Protein AF-A0A923CA38-F1 (afdb_monomer_lite)

pLDDT: mean 80.16, std 13.94, range [48.66, 95.19]

Foldseek 3Di:
DPDDDPLEAEDEDAPQVVVQVVVLCVQQFFDCPVPDPTDSPCPVVSCVAWNPPGWDQDPVRWTWTWGADPVGRIYIYIYCVRVDDPPPDPPPPPDDD

Secondary structure (DSSP, 8-state):
-----TTEEEEE-S-HHHHHHHHHHHHT--EE-SSSSEE-TTGGGHHHHH-SS-SEE-TTS-EEEEEE-TT--EEEEEE-GGGS-------------

Radius of gyration: 19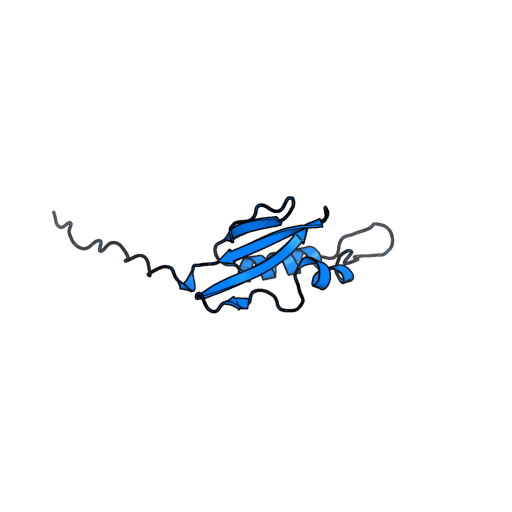.41 Å; chains: 1; bounding box: 44×25×68 Å

Structure (mmCIF, N/CA/C/O backbone):
data_AF-A0A923CA38-F1
#
_entry.id   AF-A0A923CA38-F1
#
loop_
_atom_site.group_PDB
_atom_site.id
_atom_site.type_symbol
_atom_site.label_atom_id
_atom_site.label_alt_id
_atom_site.label_comp_id
_atom_site.label_asym_id
_atom_site.label_entity_id
_atom_site.label_seq_id
_atom_site.pdbx_PDB_ins_code
_atom_site.Cartn_x
_atom_site.Cartn_y
_atom_site.Cartn_z
_atom_site.occupancy
_atom_site.B_iso_or_equiv
_atom_site.auth_seq_id
_atom_site.auth_comp_id
_atom_site.auth_asym_id
_atom_site.auth_atom_id
_atom_site.pdbx_PDB_model_num
ATOM 1 N N . GLU A 1 1 ? 19.049 -9.828 -0.389 1.00 49.97 1 GLU A N 1
ATOM 2 C CA . GLU A 1 1 ? 18.885 -11.061 0.414 1.00 49.97 1 GLU A CA 1
ATOM 3 C C . GLU A 1 1 ? 17.426 -11.488 0.406 1.00 49.97 1 GLU A C 1
ATOM 5 O O . GLU A 1 1 ? 16.564 -10.642 0.602 1.00 49.97 1 GLU A O 1
ATOM 10 N N . ASN A 1 2 ? 17.152 -12.768 0.156 1.00 59.31 2 ASN A N 1
ATOM 11 C CA . ASN A 1 2 ? 15.805 -13.345 0.191 1.00 59.31 2 ASN A CA 1
ATOM 12 C C . ASN A 1 2 ? 15.627 -14.056 1.543 1.00 59.31 2 ASN A C 1
ATOM 14 O O . ASN A 1 2 ? 15.685 -15.279 1.637 1.00 59.31 2 ASN A O 1
ATOM 18 N N . ARG A 1 3 ? 15.558 -13.270 2.624 1.00 76.44 3 ARG A N 1
ATOM 19 C CA . ARG A 1 3 ? 15.398 -13.793 3.984 1.00 76.44 3 ARG A CA 1
ATOM 20 C C . ARG A 1 3 ? 13.909 -13.906 4.284 1.00 76.44 3 ARG A C 1
ATOM 22 O O . ARG A 1 3 ? 13.191 -12.916 4.188 1.00 76.44 3 ARG A O 1
ATOM 29 N N . TYR A 1 4 ? 13.455 -15.108 4.624 1.00 77.69 4 TYR A N 1
ATOM 30 C CA . TYR A 1 4 ? 12.088 -15.315 5.086 1.00 77.69 4 TYR A CA 1
ATOM 31 C C . TYR A 1 4 ? 11.883 -14.597 6.421 1.00 77.69 4 TYR A C 1
ATOM 33 O O . TYR A 1 4 ? 12.666 -14.789 7.354 1.00 77.69 4 TYR A O 1
ATOM 41 N N . TRP A 1 5 ? 10.830 -13.788 6.500 1.00 82.62 5 TRP A N 1
ATOM 42 C CA . TRP A 1 5 ? 10.419 -13.115 7.721 1.00 82.62 5 TRP A CA 1
ATOM 43 C C . TRP A 1 5 ? 8.934 -13.416 7.949 1.00 82.62 5 TRP A C 1
ATOM 45 O O . TRP A 1 5 ? 8.102 -12.981 7.150 1.00 82.62 5 TRP A O 1
ATOM 55 N N . PRO A 1 6 ? 8.581 -14.189 8.992 1.00 84.56 6 PRO A N 1
ATOM 56 C CA . PRO A 1 6 ? 7.185 -14.440 9.333 1.00 84.56 6 PRO A CA 1
ATOM 57 C C . PRO A 1 6 ? 6.408 -13.124 9.465 1.00 84.56 6 PRO A C 1
ATOM 59 O O . PRO A 1 6 ? 6.929 -12.147 10.008 1.00 84.56 6 PRO A O 1
ATOM 62 N N . GLY A 1 7 ? 5.190 -13.089 8.924 1.00 86.81 7 GLY A N 1
ATOM 63 C CA . GLY A 1 7 ? 4.342 -11.894 8.914 1.00 86.81 7 GLY A CA 1
ATOM 64 C C . GLY A 1 7 ? 4.768 -10.801 7.929 1.00 86.81 7 GLY A C 1
ATOM 65 O O . GLY A 1 7 ? 4.144 -9.749 7.920 1.00 86.81 7 GLY A O 1
ATOM 66 N N . HIS A 1 8 ? 5.800 -11.012 7.100 1.00 91.44 8 HIS A N 1
ATOM 67 C CA . HIS A 1 8 ? 6.150 -10.097 6.008 1.00 91.44 8 HIS A CA 1
ATOM 68 C C . HIS A 1 8 ? 5.945 -10.784 4.667 1.00 91.44 8 HIS A C 1
ATOM 70 O O . HIS A 1 8 ? 6.620 -11.754 4.314 1.00 91.44 8 HIS A O 1
ATOM 76 N N . HIS A 1 9 ? 5.022 -10.242 3.890 1.00 90.50 9 HIS A N 1
ATOM 77 C CA . HIS A 1 9 ? 4.611 -10.808 2.621 1.00 90.50 9 HIS A CA 1
ATOM 78 C C . HIS A 1 9 ? 4.920 -9.831 1.496 1.00 90.50 9 HIS A C 1
ATOM 80 O O . HIS A 1 9 ? 4.780 -8.619 1.647 1.00 90.50 9 HIS A O 1
ATOM 86 N N . ARG A 1 10 ? 5.337 -10.362 0.348 1.00 92.00 10 ARG A N 1
ATOM 87 C CA . ARG A 1 10 ? 5.468 -9.599 -0.894 1.00 92.00 10 ARG A CA 1
ATOM 88 C C . ARG A 1 10 ? 4.374 -10.029 -1.844 1.00 92.00 10 ARG A C 1
ATOM 90 O O . ARG A 1 10 ? 4.211 -11.222 -2.089 1.00 92.00 10 ARG A O 1
ATOM 97 N N . VAL A 1 11 ? 3.651 -9.059 -2.383 1.00 91.75 11 VAL A N 1
ATOM 98 C CA . VAL A 1 11 ? 2.571 -9.304 -3.334 1.00 91.75 11 VAL A CA 1
ATOM 99 C C . VAL A 1 11 ? 2.774 -8.402 -4.537 1.00 91.75 11 VAL A C 1
ATOM 101 O O . VAL A 1 11 ? 3.050 -7.207 -4.411 1.00 91.75 11 VAL A O 1
ATOM 104 N N . THR A 1 12 ? 2.645 -8.987 -5.720 1.00 93.75 12 THR A N 1
ATOM 105 C CA . THR A 1 12 ? 2.617 -8.235 -6.968 1.00 93.75 12 THR A CA 1
ATOM 106 C C . THR A 1 12 ? 1.172 -7.967 -7.350 1.00 93.75 12 THR A C 1
ATOM 108 O O . THR A 1 12 ? 0.343 -8.875 -7.343 1.00 93.75 12 THR A O 1
ATOM 111 N N . VAL A 1 13 ? 0.872 -6.713 -7.661 1.00 92.38 13 VAL A N 1
ATOM 112 C CA . VAL A 1 13 ? -0.459 -6.235 -8.032 1.00 92.38 13 VAL A CA 1
ATOM 113 C C . VAL A 1 13 ? -0.375 -5.426 -9.321 1.00 92.38 13 VAL A C 1
ATOM 115 O O . VAL A 1 13 ? 0.672 -4.879 -9.653 1.00 92.38 13 VAL A O 1
ATOM 118 N N . SER A 1 14 ? -1.495 -5.318 -10.028 1.00 90.31 14 SER A N 1
ATOM 119 C CA . SER A 1 14 ? -1.679 -4.366 -11.125 1.00 90.31 14 SER A CA 1
ATOM 120 C C . SER A 1 14 ? -2.543 -3.198 -10.655 1.00 90.31 14 SER A C 1
ATOM 122 O O . SER A 1 14 ? -3.580 -3.418 -10.026 1.00 90.31 14 SER A O 1
ATOM 124 N N . GLY A 1 15 ? -2.168 -1.963 -10.987 1.00 90.38 15 GLY A N 1
ATOM 125 C CA . GLY A 1 15 ? -2.965 -0.778 -10.665 1.00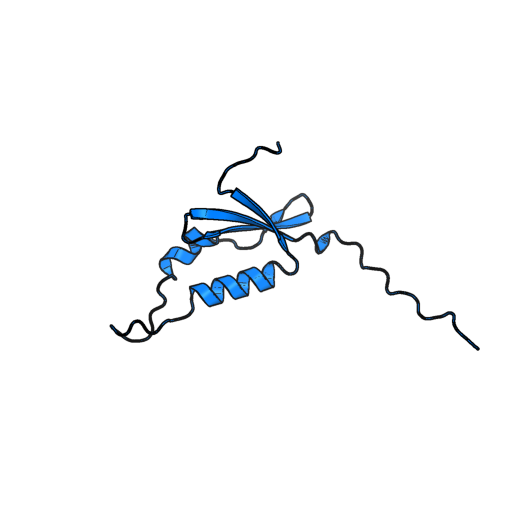 90.38 15 GLY A CA 1
ATOM 126 C C . GLY A 1 15 ? -2.832 -0.346 -9.204 1.00 90.38 15 GLY A C 1
ATOM 127 O O . GLY A 1 15 ? -3.827 -0.039 -8.543 1.00 90.38 15 GLY A O 1
ATOM 128 N N . ILE A 1 16 ? -1.602 -0.290 -8.688 1.00 93.75 16 ILE A N 1
ATOM 129 C CA . ILE A 1 16 ? -1.323 -0.015 -7.267 1.00 93.75 16 ILE A CA 1
ATOM 130 C C . ILE A 1 16 ? -1.899 1.314 -6.761 1.00 93.75 16 ILE A C 1
ATOM 132 O O . ILE A 1 16 ? -2.268 1.428 -5.595 1.00 93.75 16 ILE A O 1
ATOM 136 N N . HIS A 1 17 ? -2.042 2.311 -7.637 1.00 92.25 17 HIS A N 1
ATOM 137 C CA . HIS A 1 17 ? -2.640 3.605 -7.294 1.00 92.25 17 HIS A CA 1
ATOM 138 C C . HIS A 1 17 ? -4.148 3.488 -7.044 1.00 92.25 17 HIS A C 1
ATOM 140 O O . HIS A 1 17 ? -4.664 4.038 -6.071 1.00 92.25 17 HIS A O 1
ATOM 146 N N . ALA A 1 18 ? -4.853 2.735 -7.894 1.00 93.44 18 ALA A N 1
ATOM 147 C CA . ALA A 1 18 ? -6.282 2.482 -7.732 1.00 93.44 18 ALA A CA 1
ATOM 148 C C . ALA A 1 18 ? -6.553 1.635 -6.481 1.00 93.44 18 ALA A C 1
ATOM 150 O O . ALA A 1 18 ? -7.494 1.914 -5.730 1.00 93.44 18 ALA A O 1
ATOM 151 N N . LEU A 1 19 ? -5.688 0.650 -6.217 1.00 92.50 19 LEU A N 1
ATOM 152 C CA . LEU A 1 19 ? -5.722 -0.141 -4.990 1.00 92.50 19 LEU A CA 1
ATOM 153 C C . LEU A 1 19 ? -5.518 0.743 -3.751 1.00 92.50 19 LEU A C 1
ATOM 155 O O . LEU A 1 19 ? -6.348 0.712 -2.844 1.00 92.50 19 LEU A O 1
ATOM 159 N N . TYR A 1 20 ? -4.473 1.576 -3.734 1.00 92.31 20 TYR A N 1
ATOM 160 C CA . TYR A 1 20 ? -4.198 2.502 -2.632 1.00 92.31 20 TYR A CA 1
ATOM 161 C C . TYR A 1 20 ? -5.383 3.438 -2.359 1.00 92.31 20 TYR A C 1
ATOM 163 O O . TYR A 1 20 ? -5.834 3.556 -1.219 1.00 92.31 20 TYR A O 1
ATOM 171 N N . ALA A 1 21 ? -5.946 4.056 -3.402 1.00 91.75 21 ALA A N 1
ATOM 172 C CA . ALA A 1 21 ? -7.106 4.933 -3.267 1.00 91.75 21 ALA A CA 1
ATOM 173 C C . ALA A 1 21 ? -8.331 4.195 -2.697 1.00 91.75 21 ALA A C 1
ATOM 175 O O . ALA A 1 21 ? -9.031 4.727 -1.831 1.00 91.75 21 ALA A O 1
ATOM 176 N N . SER A 1 22 ? -8.571 2.958 -3.144 1.00 91.50 22 SER A N 1
ATOM 177 C CA . SER A 1 22 ? -9.688 2.128 -2.678 1.00 91.50 22 SER A CA 1
ATOM 178 C C . SER A 1 22 ? -9.528 1.711 -1.215 1.00 91.50 22 SER A C 1
ATOM 180 O O . SER A 1 22 ? -10.484 1.795 -0.440 1.00 91.50 22 SER A O 1
ATOM 182 N N . LEU A 1 23 ? -8.316 1.322 -0.813 1.00 89.69 23 LEU A N 1
ATOM 183 C CA . LEU A 1 23 ? -7.983 0.978 0.570 1.00 89.69 23 LEU A CA 1
ATOM 184 C C . LEU A 1 23 ? -8.124 2.189 1.493 1.00 89.69 23 LEU A C 1
ATOM 186 O O . LEU A 1 23 ? -8.843 2.121 2.490 1.00 89.69 23 LEU A O 1
ATOM 190 N N . ARG A 1 24 ? -7.539 3.331 1.111 1.00 89.69 24 ARG A N 1
ATOM 191 C CA . ARG A 1 24 ? -7.654 4.584 1.865 1.00 89.69 24 ARG A CA 1
ATOM 192 C C . ARG A 1 24 ? -9.113 4.993 2.050 1.00 89.69 24 ARG A C 1
ATOM 194 O O . ARG A 1 24 ? -9.531 5.319 3.157 1.00 89.69 24 ARG A O 1
ATOM 201 N N . ARG A 1 25 ? -9.917 4.927 0.983 1.00 88.06 25 ARG A N 1
ATOM 202 C CA . ARG A 1 25 ? -11.355 5.229 1.045 1.00 88.06 25 ARG A CA 1
ATOM 203 C C . ARG A 1 25 ? -12.111 4.270 1.962 1.00 88.06 25 ARG A C 1
ATOM 205 O O . ARG A 1 25 ? -13.038 4.698 2.642 1.00 88.06 25 ARG A O 1
ATOM 212 N N . SER A 1 26 ? -11.734 2.994 1.973 1.00 85.00 26 SER A N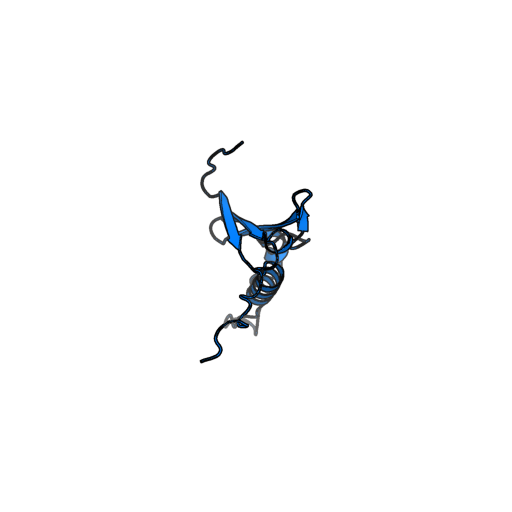 1
ATOM 213 C CA . SER A 1 26 ? -12.374 1.976 2.809 1.00 85.00 26 SER A CA 1
ATOM 214 C C . SER A 1 26 ? -12.066 2.182 4.291 1.00 85.00 26 SER A C 1
ATOM 216 O O . SER A 1 26 ? -12.978 2.098 5.107 1.00 85.00 26 SER A O 1
ATOM 218 N N . LEU A 1 27 ? -10.822 2.527 4.636 1.00 82.31 27 LEU A N 1
ATOM 219 C CA . LEU A 1 27 ? -10.414 2.816 6.017 1.00 82.31 27 LEU A CA 1
ATOM 220 C C . LEU A 1 27 ? -11.026 4.114 6.558 1.00 82.31 27 LEU A C 1
ATOM 222 O O . LEU A 1 27 ? -11.377 4.194 7.731 1.00 82.31 27 LEU A O 1
ATOM 226 N N . LEU A 1 28 ? -11.203 5.115 5.695 1.00 85.38 28 LEU A N 1
ATOM 227 C CA . LEU A 1 28 ? -11.852 6.379 6.049 1.00 85.38 28 LEU A CA 1
ATOM 228 C C . LEU A 1 28 ? -13.382 6.308 6.010 1.00 85.38 28 LEU A C 1
ATOM 230 O O . LEU A 1 28 ? -14.048 7.294 6.331 1.00 85.38 28 LEU A O 1
ATOM 234 N N . ARG A 1 29 ? -13.964 5.179 5.586 1.00 82.50 29 ARG A N 1
ATOM 235 C CA . ARG A 1 29 ? -15.413 5.061 5.450 1.00 82.50 29 ARG A CA 1
ATOM 236 C C . ARG A 1 29 ? -16.066 5.184 6.833 1.00 82.50 29 ARG A C 1
ATOM 238 O O . ARG A 1 29 ? -15.785 4.362 7.705 1.00 82.50 29 ARG A O 1
ATOM 245 N N . PRO A 1 30 ? -16.993 6.137 7.026 1.00 78.94 30 PRO A N 1
ATOM 246 C CA . PRO A 1 30 ? -17.747 6.221 8.263 1.00 78.94 30 PRO A CA 1
ATOM 247 C C . PRO A 1 30 ? -18.603 4.968 8.439 1.00 78.94 30 PRO A C 1
ATOM 249 O O . PRO A 1 30 ? -19.362 4.590 7.539 1.00 78.94 30 PRO A O 1
ATOM 252 N N . VAL A 1 31 ? -18.505 4.338 9.603 1.00 76.62 31 VAL A N 1
ATOM 253 C CA . VAL A 1 31 ? -19.361 3.218 9.991 1.00 76.62 31 VAL A CA 1
ATOM 254 C C . VAL A 1 31 ? -20.363 3.680 11.039 1.00 76.62 31 VAL A C 1
ATOM 256 O O . VAL A 1 31 ? -20.095 4.576 11.840 1.00 76.62 31 VAL A O 1
ATOM 259 N N . ARG A 1 32 ? -21.562 3.094 11.013 1.00 72.06 32 ARG A N 1
ATOM 260 C CA . ARG A 1 32 ? -22.579 3.344 12.038 1.00 72.06 32 ARG A CA 1
ATOM 261 C C . ARG A 1 32 ? -22.236 2.486 13.247 1.00 72.06 32 ARG A C 1
ATOM 263 O O . ARG A 1 32 ? -22.394 1.274 13.194 1.00 72.06 32 ARG A O 1
ATOM 270 N N . THR A 1 33 ? -21.768 3.114 14.317 1.00 67.31 33 THR A N 1
ATOM 271 C CA . THR A 1 33 ? -21.331 2.423 15.541 1.00 67.31 33 THR A CA 1
ATOM 272 C C . THR A 1 33 ? -22.437 2.311 16.593 1.00 67.31 33 THR A C 1
ATOM 274 O O . THR A 1 33 ? -22.192 1.824 17.688 1.00 67.31 33 THR A O 1
ATOM 277 N N . GLY A 1 34 ? -23.655 2.785 16.294 1.00 66.38 34 GLY A N 1
ATOM 278 C CA . GLY A 1 34 ? -24.803 2.763 17.213 1.00 66.38 34 GLY A CA 1
ATOM 279 C C . GLY A 1 34 ? -24.695 3.710 18.417 1.00 66.38 34 GLY A C 1
ATOM 280 O O . GLY A 1 34 ? -25.687 3.903 19.108 1.00 66.38 34 GLY A O 1
ATOM 281 N N . LEU A 1 35 ? -23.528 4.323 18.644 1.00 65.50 35 LEU A N 1
ATOM 282 C CA . LEU A 1 35 ? -23.217 5.094 19.852 1.00 65.50 35 LEU A CA 1
ATOM 283 C C . LEU A 1 35 ? -23.235 6.617 19.642 1.00 65.50 35 LEU A C 1
ATOM 285 O O . LEU A 1 35 ? -23.581 7.334 20.573 1.00 65.50 35 LEU A O 1
ATOM 289 N N . ALA A 1 36 ? -22.916 7.119 18.443 1.00 58.34 36 ALA A N 1
ATOM 290 C CA . ALA A 1 36 ? -23.020 8.541 18.088 1.00 58.34 36 ALA A CA 1
ATOM 291 C C . ALA A 1 36 ? -22.743 8.752 16.586 1.00 58.34 36 ALA A C 1
ATOM 293 O O . ALA A 1 36 ? -21.603 8.961 16.186 1.00 58.34 36 ALA A O 1
ATOM 294 N N . GLY A 1 37 ? -23.775 8.690 15.737 1.00 67.94 37 GLY A N 1
ATOM 295 C CA . GLY A 1 37 ? -23.643 9.012 14.307 1.00 67.94 37 GLY A CA 1
ATOM 296 C C . GLY A 1 37 ? -22.609 8.171 13.527 1.00 67.94 37 GLY A C 1
ATOM 297 O O . GLY A 1 37 ? -22.174 7.112 13.987 1.00 67.94 37 GLY A O 1
ATOM 298 N N . PRO A 1 38 ? -22.265 8.574 12.291 1.00 70.06 38 PRO A N 1
ATOM 299 C CA . PRO A 1 38 ? -21.203 7.940 11.514 1.00 70.06 38 PRO A CA 1
ATOM 300 C C . PRO A 1 38 ? -19.821 8.306 12.077 1.00 70.06 38 PRO A C 1
ATOM 302 O O . PRO A 1 38 ? -19.486 9.486 12.142 1.00 70.06 38 PRO A O 1
ATOM 305 N N . VAL A 1 39 ? -19.003 7.307 12.421 1.00 71.38 39 VAL A N 1
ATOM 306 C CA . VAL A 1 39 ? -17.629 7.498 12.924 1.00 71.38 39 VAL A CA 1
ATOM 307 C C . VAL A 1 39 ? -16.640 6.793 11.998 1.00 71.38 39 VAL A C 1
ATOM 309 O O . VAL A 1 39 ? -16.852 5.641 11.615 1.00 71.38 39 VAL A O 1
ATOM 312 N N . ALA A 1 40 ? -15.552 7.469 11.630 1.00 72.00 40 ALA A N 1
ATOM 313 C CA . ALA A 1 40 ? -14.450 6.873 10.877 1.00 72.00 40 ALA A CA 1
ATOM 314 C C . ALA A 1 40 ? -13.460 6.203 11.846 1.00 72.00 40 ALA A C 1
ATOM 316 O O . ALA A 1 40 ? -12.455 6.794 12.227 1.00 72.00 40 ALA A O 1
ATOM 317 N N . LEU A 1 41 ? -13.767 4.969 12.262 1.00 71.06 41 LEU A N 1
ATOM 318 C CA . LEU A 1 41 ? -13.044 4.240 13.319 1.00 71.06 41 LEU A CA 1
ATOM 319 C C . LEU A 1 41 ? -11.530 4.094 13.098 1.00 71.06 41 LEU A C 1
ATOM 321 O O . LEU A 1 41 ? -10.793 3.917 14.062 1.00 71.06 41 LEU A O 1
ATO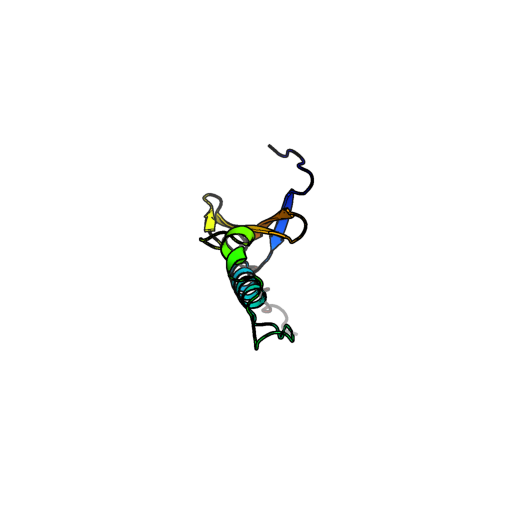M 325 N N . TYR A 1 42 ? -11.071 4.134 11.847 1.00 75.56 42 TYR A N 1
ATOM 326 C CA . TYR A 1 42 ? -9.677 3.865 11.489 1.00 75.56 42 TYR A CA 1
ATOM 327 C C . TYR A 1 42 ? -8.958 5.082 10.903 1.00 75.56 42 TYR A C 1
ATOM 329 O O . TYR A 1 42 ? -7.859 4.930 10.371 1.00 75.56 42 TYR A O 1
ATOM 337 N N . ALA A 1 43 ? -9.554 6.277 10.988 1.00 76.31 43 ALA A N 1
ATOM 338 C CA . ALA A 1 43 ? -8.951 7.495 10.449 1.00 76.31 43 ALA A CA 1
ATOM 339 C C . ALA A 1 43 ? -7.581 7.780 11.083 1.00 76.31 43 ALA A C 1
ATOM 341 O O . ALA A 1 43 ? -6.612 7.995 10.359 1.00 76.31 43 ALA A O 1
ATOM 342 N N . ASP A 1 44 ? -7.481 7.648 12.406 1.00 80.62 44 ASP A N 1
ATOM 343 C CA . ASP A 1 44 ? -6.239 7.891 13.153 1.00 80.62 44 ASP A CA 1
ATOM 344 C C . ASP A 1 44 ? -5.174 6.805 12.916 1.00 80.62 44 ASP A C 1
ATOM 346 O O . ASP A 1 44 ? -3.993 7.011 13.175 1.00 80.62 44 ASP A O 1
ATOM 350 N N . GLN A 1 45 ? -5.572 5.641 12.392 1.00 81.56 45 GLN A N 1
ATOM 351 C CA . GLN A 1 45 ? -4.667 4.527 12.088 1.00 81.56 45 GLN A CA 1
ATOM 352 C C . GLN A 1 45 ? -4.221 4.506 10.623 1.00 81.56 45 GLN A C 1
ATOM 354 O O . GLN A 1 45 ? -3.443 3.633 10.238 1.00 81.56 45 GLN A O 1
ATOM 359 N N . LEU A 1 46 ? -4.716 5.420 9.785 1.00 83.88 46 LEU A N 1
ATOM 360 C CA . LEU A 1 46 ? -4.467 5.380 8.347 1.00 83.88 46 LEU A CA 1
ATOM 361 C C . LEU A 1 46 ? -2.970 5.482 8.026 1.00 83.88 46 LEU A C 1
ATOM 363 O O . LEU A 1 46 ? -2.454 4.663 7.267 1.00 83.88 46 LEU A O 1
ATOM 367 N N . GLU A 1 47 ? -2.271 6.446 8.630 1.00 82.19 47 GLU A N 1
ATOM 368 C CA . GLU A 1 47 ? -0.830 6.635 8.420 1.00 82.19 47 GLU A CA 1
ATOM 369 C C . GLU A 1 47 ? -0.024 5.438 8.928 1.00 82.19 47 GLU A C 1
ATOM 371 O O . GLU A 1 47 ? 0.887 4.975 8.245 1.00 82.19 47 GLU A O 1
ATOM 376 N N . GLN A 1 48 ? -0.407 4.875 10.078 1.00 83.81 48 GLN A N 1
ATOM 377 C CA . GLN A 1 48 ? 0.233 3.679 10.626 1.00 83.81 48 GLN A CA 1
ATOM 378 C C . GLN A 1 48 ? 0.046 2.459 9.711 1.00 83.81 48 GLN A C 1
ATOM 380 O O . GLN A 1 48 ? 0.951 1.635 9.581 1.00 83.81 48 GLN A O 1
ATOM 385 N N . ARG A 1 49 ? -1.128 2.328 9.083 1.00 84.50 49 ARG A N 1
ATOM 386 C CA . ARG A 1 49 ? -1.480 1.161 8.268 1.00 84.50 49 ARG A CA 1
ATOM 387 C C . ARG A 1 49 ? -1.032 1.250 6.823 1.00 84.50 49 ARG A C 1
ATOM 389 O O . ARG A 1 49 ? -0.895 0.202 6.213 1.00 84.50 49 ARG A O 1
ATOM 396 N N . MET A 1 50 ? -0.876 2.439 6.248 1.00 86.75 50 MET A N 1
ATOM 397 C CA . MET A 1 50 ? -0.614 2.600 4.808 1.00 86.75 50 MET A CA 1
ATOM 398 C C . MET A 1 50 ? 0.582 3.504 4.483 1.00 86.75 50 MET A C 1
ATOM 400 O O . MET A 1 50 ? 0.927 3.656 3.310 1.00 86.75 50 MET A O 1
ATOM 404 N N . GLY A 1 51 ? 1.217 4.096 5.500 1.00 78.56 51 GLY A N 1
ATOM 405 C CA . GLY A 1 51 ? 2.239 5.125 5.333 1.00 78.56 51 GLY A CA 1
ATOM 406 C C . GLY A 1 51 ? 1.655 6.474 4.899 1.00 78.56 51 GLY A C 1
ATOM 407 O O . GLY A 1 51 ? 0.562 6.555 4.339 1.00 78.56 51 GLY A O 1
ATOM 408 N N . ALA A 1 52 ? 2.397 7.555 5.146 1.00 74.06 52 ALA A N 1
ATOM 409 C CA . ALA A 1 52 ? 1.966 8.913 4.800 1.00 74.06 52 ALA A CA 1
ATOM 410 C C . ALA A 1 52 ? 2.001 9.190 3.284 1.00 74.06 52 ALA A C 1
ATOM 412 O O . ALA A 1 52 ? 1.250 10.014 2.767 1.00 74.06 52 ALA A O 1
ATOM 413 N N . ASP A 1 53 ? 2.872 8.486 2.561 1.00 77.94 53 ASP A N 1
ATOM 414 C CA . ASP A 1 53 ? 3.309 8.899 1.228 1.00 77.94 53 ASP A CA 1
ATOM 415 C C . ASP A 1 53 ? 2.712 8.089 0.067 1.00 77.94 53 ASP A C 1
ATOM 417 O O . ASP A 1 53 ? 2.946 8.417 -1.095 1.00 77.94 53 ASP A O 1
ATOM 421 N N . GLY A 1 54 ? 1.936 7.041 0.363 1.00 87.12 54 GLY A N 1
ATOM 422 C CA . GLY A 1 54 ? 1.337 6.167 -0.647 1.00 87.12 54 GLY A CA 1
ATOM 423 C C . GLY A 1 54 ? 2.350 5.464 -1.567 1.00 87.12 54 GLY A C 1
ATOM 424 O O . GLY A 1 54 ? 3.506 5.268 -1.184 1.00 87.12 54 GLY A O 1
ATOM 425 N N . PRO A 1 55 ? 1.921 5.028 -2.771 1.00 93.62 55 PRO A N 1
ATOM 426 C CA . PRO A 1 55 ? 2.790 4.361 -3.735 1.00 93.62 55 PRO A CA 1
ATOM 427 C C . PRO A 1 55 ? 3.938 5.259 -4.193 1.00 93.62 55 PRO A C 1
ATOM 429 O O . PRO A 1 55 ? 3.721 6.355 -4.706 1.00 93.62 55 PRO A O 1
ATOM 432 N N . ARG A 1 56 ? 5.167 4.758 -4.065 1.00 93.94 56 ARG A N 1
ATOM 433 C CA . ARG A 1 56 ? 6.394 5.443 -4.485 1.00 93.94 56 ARG A CA 1
ATOM 434 C C . ARG A 1 56 ? 7.085 4.682 -5.602 1.00 93.94 56 ARG A C 1
ATOM 436 O O . ARG A 1 56 ? 7.208 3.460 -5.536 1.00 93.94 56 ARG A O 1
ATOM 443 N N . LEU A 1 57 ? 7.547 5.414 -6.613 1.00 93.38 57 LEU A N 1
ATOM 444 C CA . LEU A 1 57 ? 8.327 4.842 -7.701 1.00 93.38 57 LEU A CA 1
ATOM 445 C C . LEU A 1 57 ? 9.746 4.576 -7.204 1.00 93.38 57 LEU A C 1
ATOM 447 O O . LEU A 1 57 ? 10.424 5.485 -6.727 1.00 93.38 57 LEU A O 1
ATOM 451 N N . GLN A 1 58 ? 10.184 3.331 -7.325 1.00 93.62 58 GLN A N 1
ATOM 452 C CA . GLN A 1 58 ? 11.504 2.896 -6.894 1.00 93.62 58 GLN A CA 1
ATOM 453 C C . GLN A 1 58 ? 12.534 3.006 -8.030 1.00 93.62 58 GLN A C 1
ATOM 455 O O . GLN A 1 58 ? 12.160 3.007 -9.208 1.00 93.62 58 GLN A O 1
ATOM 460 N N . PRO A 1 59 ? 13.846 3.024 -7.722 1.00 92.12 59 PRO A N 1
ATOM 461 C CA . PRO A 1 59 ? 14.905 3.093 -8.737 1.00 92.12 59 PRO A CA 1
ATOM 462 C C . PRO A 1 59 ? 14.867 1.964 -9.780 1.00 92.12 59 PRO A C 1
ATOM 464 O O . PRO A 1 59 ? 15.297 2.151 -10.915 1.00 92.12 59 PRO A O 1
ATOM 467 N N . TRP A 1 60 ? 14.317 0.801 -9.423 1.00 89.50 60 TRP A N 1
ATOM 468 C CA . TRP A 1 60 ? 14.107 -0.340 -10.324 1.00 89.50 60 TRP A CA 1
ATOM 469 C C . TRP A 1 60 ? 12.795 -0.267 -11.123 1.00 89.50 60 TRP A C 1
ATOM 471 O O . TRP A 1 60 ? 12.376 -1.263 -11.707 1.00 89.50 60 TRP A O 1
ATOM 481 N N . LYS A 1 61 ? 12.166 0.915 -11.176 1.00 91.06 61 LYS A N 1
ATOM 482 C CA . LYS A 1 61 ? 10.978 1.241 -11.982 1.00 91.06 61 LYS A CA 1
ATOM 483 C C . LYS A 1 61 ? 9.686 0.501 -11.595 1.00 91.06 61 LYS A C 1
ATOM 485 O O . LYS A 1 61 ? 8.730 0.516 -12.363 1.00 91.06 61 LYS A O 1
ATOM 490 N N . ALA A 1 62 ? 9.619 -0.081 -10.400 1.00 93.38 62 ALA A N 1
ATOM 491 C CA . ALA A 1 62 ? 8.364 -0.563 -9.824 1.00 93.38 62 ALA A CA 1
ATOM 492 C C . ALA A 1 62 ? 7.750 0.492 -8.901 1.00 93.38 62 ALA A C 1
ATOM 494 O O . ALA A 1 62 ? 8.466 1.220 -8.208 1.00 93.38 62 ALA A O 1
ATOM 495 N N . TRP A 1 63 ? 6.425 0.549 -8.861 1.00 95.19 63 TRP A N 1
ATOM 496 C CA . TRP A 1 63 ? 5.714 1.278 -7.817 1.00 95.19 63 TRP A CA 1
ATOM 497 C C . TRP A 1 63 ? 5.543 0.389 -6.594 1.00 95.19 63 TRP A C 1
ATOM 499 O O . TRP A 1 63 ? 5.119 -0.757 -6.731 1.00 95.19 63 TRP A O 1
ATOM 509 N N . GLU A 1 64 ? 5.820 0.919 -5.405 1.00 94.88 64 GLU A N 1
ATOM 510 C CA . GLU 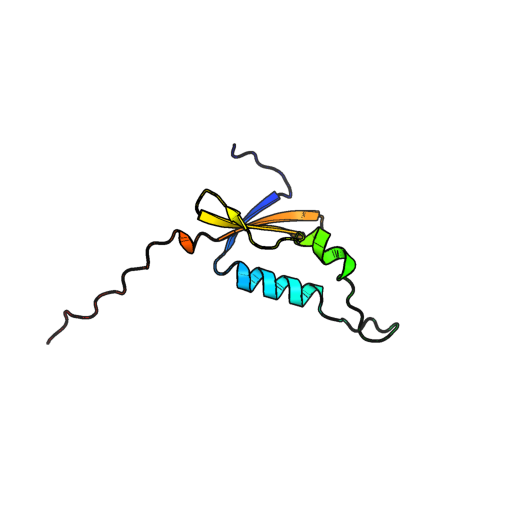A 1 64 ? 5.733 0.152 -4.163 1.00 94.88 64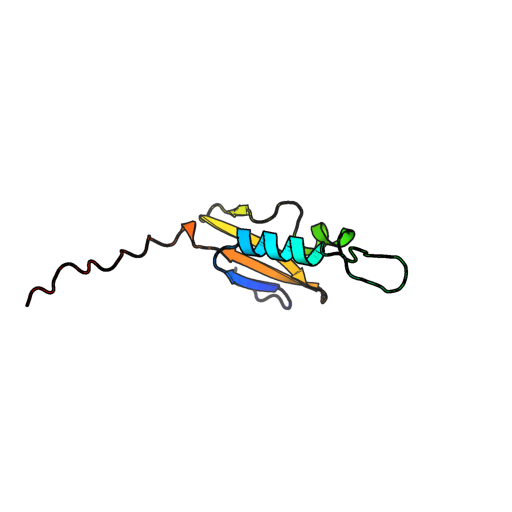 GLU A CA 1
ATOM 511 C C . GLU A 1 64 ? 5.106 0.950 -3.018 1.00 94.88 64 GLU A C 1
ATOM 513 O O . GLU A 1 64 ? 5.325 2.155 -2.894 1.00 94.88 64 GLU A O 1
ATOM 518 N N . PHE A 1 65 ? 4.354 0.264 -2.156 1.00 94.19 65 PHE A N 1
ATOM 519 C CA . PHE A 1 65 ? 4.030 0.729 -0.805 1.00 94.19 65 PHE A CA 1
ATOM 520 C C . PHE A 1 65 ? 3.848 -0.463 0.136 1.00 94.19 65 PHE A C 1
ATOM 522 O O . PHE A 1 65 ? 3.696 -1.604 -0.305 1.00 94.19 65 PHE A O 1
ATOM 529 N N . SER A 1 66 ? 3.854 -0.191 1.437 1.00 92.62 66 SER A N 1
ATOM 530 C CA . SER A 1 66 ? 3.622 -1.203 2.466 1.00 92.62 66 SER A CA 1
ATOM 531 C C . SER A 1 66 ? 2.299 -0.933 3.159 1.00 92.62 66 SER A C 1
ATOM 533 O O . SER A 1 66 ? 1.960 0.226 3.404 1.00 92.62 66 SER A O 1
ATOM 535 N N . LEU A 1 67 ? 1.578 -1.995 3.505 1.00 91.50 67 LEU A N 1
ATOM 536 C CA . LEU A 1 67 ? 0.439 -1.908 4.406 1.00 91.50 67 LEU A CA 1
ATOM 537 C C . LEU A 1 67 ? 0.587 -2.863 5.584 1.00 91.50 67 LEU A C 1
ATOM 539 O O . LEU A 1 67 ? 1.141 -3.948 5.429 1.00 91.50 67 LEU A O 1
ATOM 543 N N . THR A 1 68 ? 0.058 -2.457 6.731 1.00 90.62 68 THR A N 1
ATOM 544 C CA . THR A 1 68 ? -0.019 -3.280 7.940 1.00 90.62 68 THR A CA 1
ATOM 545 C C . THR A 1 68 ? -1.474 -3.655 8.185 1.00 90.62 68 THR A C 1
ATOM 547 O O . THR A 1 68 ? -2.345 -2.777 8.238 1.00 90.62 68 THR A O 1
ATOM 550 N N . ASP A 1 69 ? -1.756 -4.951 8.293 1.00 86.38 69 ASP A N 1
ATOM 551 C CA . ASP A 1 69 ? -3.106 -5.443 8.567 1.00 86.38 69 ASP A CA 1
ATOM 552 C C . ASP A 1 69 ? -3.489 -5.328 10.058 1.00 86.38 69 ASP A C 1
ATOM 554 O O . ASP A 1 69 ? -2.771 -4.744 10.871 1.00 86.38 69 ASP A O 1
ATOM 558 N N . VAL A 1 70 ? -4.676 -5.829 10.414 1.00 83.00 70 VAL A N 1
ATOM 559 C CA . VAL A 1 70 ? -5.191 -5.786 11.796 1.00 83.00 70 VAL A CA 1
ATOM 560 C C . VAL A 1 70 ? -4.419 -6.683 12.764 1.00 83.00 70 VAL A C 1
ATOM 562 O O . VAL A 1 70 ? -4.419 -6.397 13.958 1.00 83.00 70 VAL A O 1
ATOM 565 N N . ASP A 1 71 ? -3.766 -7.724 12.251 1.00 87.44 71 ASP A N 1
ATOM 566 C CA . ASP A 1 71 ? -3.000 -8.701 13.026 1.00 87.44 71 ASP A CA 1
ATOM 567 C C . ASP A 1 71 ? -1.515 -8.302 13.126 1.00 87.44 71 ASP A C 1
ATOM 569 O O . ASP A 1 71 ? -0.730 -8.951 13.817 1.00 87.44 71 ASP A O 1
ATOM 573 N N . GLY A 1 72 ? -1.126 -7.207 12.464 1.00 87.25 72 GLY A N 1
ATOM 574 C CA . GLY A 1 72 ? 0.237 -6.687 12.443 1.00 87.25 72 GLY A CA 1
ATOM 575 C C . GLY A 1 72 ? 1.111 -7.265 11.330 1.00 87.25 72 GLY A C 1
ATOM 576 O O . GLY A 1 72 ? 2.314 -7.000 11.325 1.00 87.25 72 GLY A O 1
ATOM 577 N N . ASN A 1 73 ? 0.549 -8.021 10.380 1.00 90.50 73 ASN A N 1
ATOM 578 C CA . ASN A 1 73 ? 1.314 -8.490 9.227 1.00 90.50 73 ASN A CA 1
ATOM 579 C C . ASN A 1 73 ? 1.592 -7.332 8.270 1.00 90.50 73 ASN A C 1
ATOM 581 O O . ASN A 1 73 ? 0.730 -6.491 8.008 1.00 90.50 73 ASN A O 1
ATOM 585 N N . VAL A 1 74 ? 2.790 -7.334 7.695 1.00 91.69 74 VAL A N 1
ATOM 586 C CA . VAL A 1 74 ? 3.249 -6.354 6.718 1.00 91.69 74 VAL A CA 1
ATOM 587 C C . VAL A 1 74 ? 3.125 -6.947 5.321 1.00 91.69 74 VAL A C 1
ATOM 589 O O . VAL A 1 74 ? 3.763 -7.946 4.984 1.00 91.69 74 VAL A O 1
ATOM 592 N N . LEU A 1 75 ? 2.327 -6.307 4.476 1.00 92.75 75 LEU A N 1
ATOM 593 C CA . LEU A 1 75 ? 2.239 -6.614 3.058 1.00 92.75 75 LEU A CA 1
ATOM 594 C C . LEU A 1 75 ? 2.976 -5.530 2.272 1.00 92.75 75 LEU A C 1
ATOM 596 O O . LEU A 1 75 ? 2.542 -4.382 2.199 1.00 92.75 75 LEU A O 1
ATOM 600 N N . HIS A 1 76 ? 4.083 -5.916 1.650 1.00 93.12 76 HIS A N 1
ATOM 601 C CA . HIS A 1 76 ? 4.794 -5.114 0.665 1.00 93.12 76 HIS A CA 1
ATOM 602 C C . HIS A 1 76 ? 4.179 -5.351 -0.711 1.00 93.12 76 HIS A C 1
ATOM 604 O O . HIS A 1 76 ? 4.271 -6.448 -1.272 1.00 93.12 76 HIS A O 1
ATOM 610 N N . LEU A 1 77 ? 3.546 -4.318 -1.253 1.00 94.44 77 LEU A N 1
ATOM 611 C CA . LEU A 1 77 ? 2.891 -4.356 -2.550 1.00 94.44 77 LEU A CA 1
ATOM 612 C C . LEU A 1 77 ? 3.812 -3.758 -3.607 1.00 94.44 77 LEU A C 1
ATOM 614 O O . LEU A 1 77 ? 4.393 -2.697 -3.394 1.00 94.44 77 LEU A O 1
ATOM 618 N N . SER A 1 78 ? 3.912 -4.433 -4.749 1.00 94.88 78 SER A N 1
ATOM 619 C CA . SER A 1 78 ? 4.704 -3.994 -5.899 1.00 94.88 78 SER A CA 1
ATOM 620 C C . SER A 1 78 ? 3.878 -4.045 -7.176 1.00 94.88 78 SER A C 1
ATOM 622 O O . SER A 1 78 ? 3.126 -4.993 -7.394 1.00 94.88 78 SER A O 1
ATOM 624 N N . ASP A 1 79 ? 4.032 -3.041 -8.029 1.00 94.69 79 ASP A N 1
ATOM 625 C CA . ASP A 1 79 ? 3.420 -2.986 -9.352 1.00 94.69 79 ASP A CA 1
ATOM 626 C C . ASP A 1 79 ? 4.483 -2.681 -10.403 1.00 94.69 79 ASP A C 1
ATOM 628 O O . ASP A 1 79 ? 5.139 -1.635 -10.394 1.00 94.69 79 ASP A O 1
ATOM 632 N N . TRP A 1 80 ? 4.645 -3.655 -11.295 1.00 92.88 80 TRP A N 1
ATOM 633 C CA . TRP A 1 80 ? 5.631 -3.679 -12.368 1.00 92.88 80 TRP A CA 1
ATOM 634 C C . TRP A 1 80 ? 5.042 -3.257 -13.714 1.00 92.88 80 TRP A C 1
ATOM 636 O O . TRP A 1 80 ? 5.733 -3.364 -14.721 1.00 92.88 80 TRP A O 1
ATOM 646 N N . SER A 1 81 ? 3.796 -2.773 -13.763 1.00 84.25 81 SER A N 1
ATOM 647 C CA . SER A 1 81 ? 3.164 -2.295 -15.002 1.00 84.25 81 SER A CA 1
ATOM 648 C C . SER A 1 81 ? 4.023 -1.281 -15.782 1.00 84.25 81 SER A C 1
ATOM 650 O O . SER A 1 81 ? 4.075 -1.407 -17.001 1.00 84.25 81 SER A O 1
ATOM 652 N N . PRO A 1 82 ? 4.782 -0.349 -15.154 1.00 75.31 82 PRO A N 1
ATOM 653 C CA . PRO A 1 82 ? 5.708 0.525 -15.892 1.00 75.31 82 PRO A CA 1
ATOM 654 C C . PRO A 1 82 ? 6.857 -0.208 -16.606 1.00 75.31 82 PRO A C 1
ATOM 656 O O . PRO A 1 82 ? 7.508 0.367 -17.475 1.00 75.31 82 PRO A O 1
ATOM 659 N N . CYS A 1 83 ? 7.145 -1.449 -16.210 1.00 66.31 83 CYS A N 1
ATOM 660 C CA . CYS A 1 83 ? 8.207 -2.287 -16.761 1.00 66.31 83 CYS A CA 1
ATOM 661 C C . CYS A 1 83 ? 7.695 -3.322 -17.763 1.00 66.31 83 CYS A C 1
ATOM 663 O O . CYS A 1 83 ? 8.513 -4.020 -18.365 1.00 66.31 83 CYS A O 1
ATOM 665 N N . GLN A 1 84 ? 6.377 -3.473 -17.923 1.00 64.31 84 GLN A N 1
ATOM 666 C CA . GLN A 1 84 ? 5.850 -4.406 -18.905 1.00 64.31 84 GLN A CA 1
ATOM 667 C C . GLN A 1 84 ? 5.993 -3.782 -20.297 1.00 64.31 84 GLN A C 1
ATOM 669 O O . GLN A 1 84 ? 5.528 -2.660 -20.501 1.00 64.31 84 GLN A O 1
ATOM 674 N N . PRO A 1 85 ? 6.648 -4.463 -21.257 1.00 57.25 85 PRO A N 1
ATOM 675 C CA . PRO A 1 85 ? 6.565 -4.035 -22.644 1.00 57.25 85 PRO A CA 1
ATOM 676 C C . PRO A 1 85 ? 5.083 -4.008 -23.021 1.00 57.25 85 PRO A C 1
ATOM 678 O O . PRO A 1 85 ? 4.363 -4.949 -22.677 1.00 57.25 85 PRO A O 1
ATOM 681 N N . GLU A 1 86 ? 4.622 -2.933 -23.672 1.00 61.31 86 GLU A N 1
ATOM 682 C CA . GLU A 1 86 ? 3.265 -2.885 -24.220 1.00 61.31 86 GLU A CA 1
ATOM 683 C C . GLU A 1 86 ? 3.049 -4.181 -24.994 1.00 61.31 86 GLU A C 1
ATOM 685 O O . GLU A 1 86 ? 3.778 -4.468 -25.949 1.00 61.31 86 GLU A O 1
ATOM 690 N N . ALA A 1 87 ? 2.126 -5.018 -24.512 1.00 58.53 87 ALA A N 1
ATOM 691 C CA . ALA A 1 87 ? 1.803 -6.263 -25.176 1.00 58.53 87 ALA A CA 1
ATOM 692 C C . ALA A 1 87 ? 1.421 -5.894 -26.606 1.00 58.53 87 ALA A C 1
ATOM 694 O O . ALA A 1 87 ? 0.425 -5.202 -26.825 1.00 58.53 87 ALA A O 1
ATOM 695 N N . SER A 1 88 ? 2.273 -6.279 -27.556 1.00 50.53 88 SER A N 1
ATOM 696 C CA . SER A 1 88 ? 2.074 -5.997 -28.965 1.00 50.53 88 SER A CA 1
ATOM 697 C C . SER A 1 88 ? 0.699 -6.535 -29.325 1.00 50.53 88 SER A C 1
ATOM 699 O O . SER A 1 88 ? 0.450 -7.736 -29.215 1.00 50.53 88 SER A O 1
ATOM 701 N N . VAL A 1 89 ? -0.215 -5.624 -29.652 1.00 54.19 89 VAL A N 1
ATOM 702 C CA . VAL A 1 89 ? -1.566 -5.962 -30.089 1.00 54.19 89 VAL A CA 1
ATOM 703 C C . VAL A 1 89 ? -1.406 -6.982 -31.219 1.00 54.19 89 VAL A C 1
ATOM 705 O O . VAL A 1 89 ? -0.633 -6.707 -32.140 1.00 54.19 89 VAL A O 1
ATOM 708 N N . PRO A 1 90 ? -2.034 -8.171 -31.155 1.00 49.62 90 PRO A N 1
ATOM 709 C CA . PRO A 1 90 ? -1.909 -9.126 -32.241 1.00 49.62 90 PRO A CA 1
ATOM 710 C C . PRO A 1 90 ? -2.436 -8.455 -33.508 1.00 49.62 90 PRO A C 1
ATOM 712 O O . PRO A 1 90 ? -3.583 -8.012 -33.548 1.00 49.62 90 PRO A O 1
ATOM 715 N N . ASP A 1 91 ? -1.569 -8.333 -34.510 1.00 54.97 91 ASP A N 1
ATOM 716 C CA . ASP A 1 91 ? -1.910 -7.798 -35.819 1.00 54.97 91 ASP A CA 1
ATOM 717 C C . ASP A 1 91 ? -2.898 -8.765 -36.485 1.00 54.97 91 ASP A C 1
ATOM 719 O O . ASP A 1 91 ? -2.520 -9.789 -37.057 1.00 54.97 91 ASP A O 1
ATOM 723 N N . ILE A 1 92 ? -4.194 -8.474 -36.358 1.00 56.34 92 ILE A N 1
ATOM 724 C CA . ILE A 1 92 ? -5.279 -9.216 -37.010 1.00 56.34 92 ILE A CA 1
ATOM 725 C C . ILE A 1 92 ? -5.369 -8.768 -38.477 1.00 56.34 92 ILE A C 1
ATOM 727 O O . ILE A 1 92 ? -6.429 -8.381 -38.960 1.00 56.34 92 ILE A O 1
ATOM 731 N N . SER A 1 93 ? -4.247 -8.778 -39.195 1.00 52.00 93 SER A N 1
ATOM 732 C CA . SER A 1 93 ? -4.187 -8.333 -40.589 1.00 52.00 93 SER A CA 1
ATOM 733 C C . SER A 1 93 ? -3.612 -9.389 -41.517 1.00 52.00 93 SER A C 1
ATOM 735 O O . SER A 1 93 ? -2.939 -9.024 -42.463 1.00 52.00 93 SER A O 1
ATOM 737 N N . GLN A 1 94 ? -3.858 -10.686 -41.311 1.00 52.53 94 GLN A N 1
ATOM 738 C CA . GLN A 1 94 ? -3.608 -11.692 -42.359 1.00 52.53 94 GLN A CA 1
ATOM 739 C C . GLN A 1 94 ? -4.587 -12.870 -42.267 1.00 52.53 94 GLN A C 1
ATOM 741 O O . GLN A 1 94 ? -4.200 -14.004 -42.007 1.00 52.53 94 GLN A O 1
ATOM 746 N N . GLN A 1 95 ? -5.871 -12.616 -42.505 1.00 48.66 95 GLN A N 1
ATOM 747 C CA . GLN A 1 95 ? -6.778 -13.646 -43.017 1.00 48.66 95 GLN A CA 1
ATOM 748 C C . GLN A 1 95 ? -7.713 -12.987 -44.029 1.00 48.66 95 GLN A C 1
ATOM 750 O O . GLN A 1 95 ? -8.729 -12.390 -43.681 1.00 48.66 95 GLN A O 1
ATOM 755 N N . LYS A 1 96 ? -7.318 -13.053 -45.303 1.00 51.00 96 LYS A N 1
ATOM 756 C CA . LYS A 1 96 ? -8.213 -12.824 -46.438 1.00 51.00 96 LYS A CA 1
ATOM 757 C C . LYS A 1 96 ? -8.533 -14.204 -47.047 1.00 51.00 96 LYS A C 1
ATOM 759 O O . LYS A 1 96 ? -7.609 -15.018 -47.090 1.00 51.00 96 LYS A O 1
ATOM 764 N N . PRO A 1 97 ? -9.804 -14.472 -47.410 1.00 58.91 97 PRO A N 1
ATOM 765 C CA . PRO A 1 97 ? -10.314 -15.790 -47.809 1.00 58.91 97 PRO A CA 1
ATOM 766 C C . PRO A 1 97 ? -9.618 -16.418 -49.014 1.00 58.91 97 PRO A C 1
ATOM 768 O O . PRO A 1 97 ? -9.119 -15.656 -49.874 1.00 58.91 97 PRO A O 1
#

Sequence (97 aa):
ENRYWPGHHRVTVSGIHALYASLRRSLLRPVRTGLAGPVALYADQLEQRMGADGPRLQPWKAWEFSLTDVDGNVLHLSDWSPCQPEASVPDISQQKP